Protein AF-A0A0C7QIZ5-F1 (afdb_monomer)

Structure (mmCIF, N/CA/C/O backbone):
data_AF-A0A0C7QIZ5-F1
#
_entry.id   AF-A0A0C7QIZ5-F1
#
loop_
_atom_site.group_PDB
_atom_site.id
_atom_site.type_symbol
_atom_site.label_atom_id
_atom_site.label_alt_id
_atom_site.label_comp_id
_atom_site.label_asym_id
_atom_site.label_entity_id
_atom_site.label_seq_id
_atom_site.pdbx_PDB_ins_code
_atom_site.Cartn_x
_atom_site.Cartn_y
_atom_site.Cartn_z
_atom_site.occupancy
_atom_site.B_iso_or_equiv
_atom_site.auth_seq_id
_atom_site.auth_comp_id
_atom_site.auth_asym_id
_atom_site.auth_atom_id
_atom_site.pdbx_PDB_model_num
ATOM 1 N N . MET A 1 1 ? -23.983 -13.128 32.663 1.00 41.22 1 MET A N 1
ATOM 2 C CA . MET A 1 1 ? -23.184 -13.384 31.444 1.00 41.22 1 MET A CA 1
ATOM 3 C C . MET A 1 1 ? -23.809 -12.560 30.325 1.00 41.22 1 MET A C 1
ATOM 5 O O . MET A 1 1 ? -24.912 -12.891 29.914 1.00 41.22 1 MET A O 1
ATOM 9 N N . ASN A 1 2 ? -23.196 -11.447 29.909 1.00 50.41 2 ASN A N 1
ATOM 10 C CA . ASN A 1 2 ? -23.706 -10.692 28.758 1.00 50.41 2 ASN A CA 1
ATOM 11 C C . ASN A 1 2 ? -23.473 -11.535 27.500 1.00 50.41 2 ASN A C 1
ATOM 13 O O . ASN A 1 2 ? -22.336 -11.884 27.188 1.00 50.41 2 ASN A O 1
ATOM 17 N N . LEU A 1 3 ? -24.555 -11.915 26.820 1.00 55.56 3 LEU A N 1
ATOM 18 C CA . LEU A 1 3 ? -24.490 -12.582 25.523 1.00 55.56 3 LEU A CA 1
ATOM 19 C C . LEU A 1 3 ? -23.795 -11.636 24.541 1.00 55.56 3 LEU A C 1
ATOM 21 O O . LEU A 1 3 ? -24.300 -10.545 24.282 1.00 55.56 3 LEU A O 1
ATOM 25 N N . LYS A 1 4 ? -22.642 -12.055 24.009 1.00 60.94 4 LYS A N 1
ATOM 26 C CA . LYS A 1 4 ? -21.966 -11.344 22.918 1.00 60.94 4 LYS A CA 1
ATOM 27 C C . LYS A 1 4 ? -22.933 -11.269 21.738 1.00 60.94 4 LYS A C 1
ATOM 29 O O . LYS A 1 4 ? -23.273 -12.296 21.154 1.00 60.94 4 LYS A O 1
ATOM 34 N N . LYS A 1 5 ? -23.394 -10.062 21.414 1.00 68.69 5 LYS A N 1
ATOM 35 C CA . LYS A 1 5 ? -24.280 -9.787 20.275 1.00 68.69 5 LYS A CA 1
ATOM 36 C C . LYS A 1 5 ? -23.506 -9.853 18.959 1.00 68.69 5 LYS A C 1
ATOM 38 O O . LYS A 1 5 ? -24.106 -10.064 17.905 1.00 68.69 5 LYS A O 1
ATOM 43 N N . CYS A 1 6 ? -22.182 -9.699 19.015 1.00 76.88 6 CYS A N 1
ATOM 44 C CA . CYS A 1 6 ? -21.320 -9.643 17.846 1.00 76.88 6 CYS A CA 1
ATOM 45 C C . CYS A 1 6 ? -20.155 -10.633 17.876 1.00 76.88 6 CYS A C 1
ATOM 47 O O . CYS A 1 6 ? -19.454 -10.777 18.875 1.00 76.88 6 CYS A O 1
ATOM 49 N N . SER A 1 7 ? -19.883 -11.267 16.732 1.00 83.81 7 SER A N 1
ATOM 50 C CA . SER A 1 7 ? -18.643 -12.021 16.538 1.00 83.81 7 SER A CA 1
ATOM 51 C C . SER A 1 7 ? -17.476 -11.077 16.229 1.00 83.81 7 SER A C 1
ATOM 53 O O . SER A 1 7 ? -17.656 -10.017 15.629 1.00 83.81 7 SER A O 1
ATOM 55 N N . LYS A 1 8 ? -16.246 -11.489 16.563 1.00 80.12 8 LYS A N 1
ATOM 56 C CA . LYS A 1 8 ? -15.021 -10.699 16.327 1.00 80.12 8 LYS A CA 1
ATOM 57 C C . LYS A 1 8 ? -14.860 -10.228 14.876 1.00 80.12 8 LYS A C 1
ATOM 59 O O . LYS A 1 8 ? -14.462 -9.093 14.638 1.00 80.12 8 LYS A O 1
ATOM 64 N N . ARG A 1 9 ? -15.209 -11.078 13.900 1.00 82.12 9 ARG A N 1
ATOM 65 C CA . ARG A 1 9 ? -15.169 -10.727 12.467 1.00 82.12 9 ARG A CA 1
ATOM 66 C C . ARG A 1 9 ? -16.182 -9.638 12.115 1.00 82.12 9 ARG A C 1
ATOM 68 O O . ARG A 1 9 ? -15.848 -8.714 11.382 1.00 82.12 9 ARG A O 1
ATOM 75 N N . LYS A 1 10 ? -17.403 -9.739 12.647 1.00 82.81 10 LYS A N 1
ATOM 76 C CA . LYS A 1 10 ? -18.466 -8.764 12.393 1.00 82.81 10 LYS A CA 1
ATOM 77 C C . LYS A 1 10 ? -18.143 -7.412 13.034 1.00 82.81 10 LYS A C 1
ATOM 79 O O . LYS A 1 10 ? -18.276 -6.395 12.365 1.00 82.81 10 LYS A O 1
ATOM 84 N N . ALA A 1 11 ? -17.601 -7.415 14.252 1.00 80.50 11 ALA A N 1
ATOM 85 C CA . ALA A 1 11 ? -17.137 -6.204 14.928 1.00 80.50 11 ALA A CA 1
ATOM 86 C C . ALA A 1 11 ? -16.022 -5.483 14.142 1.00 80.50 11 ALA A C 1
ATOM 88 O O . ALA A 1 11 ? -16.068 -4.266 13.985 1.00 80.50 11 ALA A O 1
ATOM 89 N N . LEU A 1 12 ? -15.055 -6.228 13.586 1.00 81.38 12 LEU A N 1
ATOM 90 C CA . LEU A 1 12 ? -14.016 -5.661 12.716 1.00 81.38 12 LEU A CA 1
ATOM 91 C C . LEU A 1 12 ? -14.619 -5.039 11.444 1.00 81.38 12 LEU A C 1
ATOM 93 O O . LEU A 1 12 ? -14.258 -3.929 11.063 1.00 81.38 12 LEU A O 1
ATOM 97 N N . HIS A 1 13 ? -15.540 -5.751 10.790 1.00 82.88 13 HIS A N 1
ATOM 98 C CA . HIS A 1 13 ? -16.172 -5.288 9.556 1.00 82.88 13 HIS A CA 1
ATOM 99 C C . HIS A 1 13 ? -17.007 -4.019 9.775 1.00 82.88 13 HIS A C 1
ATOM 101 O O . HIS A 1 13 ? -16.917 -3.070 8.998 1.00 82.88 13 HIS A O 1
ATOM 107 N N . GLU A 1 14 ? -17.789 -3.967 10.853 1.00 82.50 14 GLU A N 1
ATOM 108 C CA . GLU A 1 14 ? -18.562 -2.776 11.212 1.00 82.50 14 GLU A CA 1
ATOM 109 C C . GLU A 1 14 ? -17.653 -1.595 11.556 1.00 82.50 14 GLU A C 1
ATOM 111 O O . GLU A 1 14 ? -17.885 -0.485 11.075 1.00 82.50 14 GLU A O 1
ATOM 116 N N . LYS A 1 15 ? -16.557 -1.831 12.288 1.00 80.38 15 LYS A N 1
ATOM 117 C CA . LYS A 1 15 ? -15.561 -0.793 12.561 1.00 80.38 15 LYS A CA 1
ATOM 118 C C . LYS A 1 15 ? -14.915 -0.259 11.280 1.00 80.38 15 LYS A C 1
ATOM 120 O O . LYS A 1 15 ? -14.785 0.954 11.123 1.00 80.38 15 LYS A O 1
ATOM 125 N N . PHE A 1 16 ? -14.570 -1.136 10.340 1.00 83.25 16 PHE A N 1
ATOM 126 C CA . PHE A 1 16 ? -14.039 -0.735 9.039 1.00 83.25 16 PHE A CA 1
ATOM 127 C C . PHE A 1 16 ? -15.028 0.140 8.258 1.00 83.25 16 PHE A C 1
ATOM 129 O O . PHE A 1 16 ? -14.657 1.214 7.786 1.00 83.25 16 PHE A O 1
ATOM 136 N N . LEU A 1 17 ? -16.299 -0.267 8.164 1.00 82.88 17 LEU A N 1
ATOM 137 C CA . LEU A 1 17 ? -17.348 0.527 7.513 1.00 82.88 17 LEU A CA 1
ATOM 138 C C . LEU A 1 17 ? -17.552 1.885 8.200 1.00 82.88 17 LEU A C 1
ATOM 140 O O . LEU A 1 17 ? -17.749 2.908 7.537 1.00 82.88 17 LEU A O 1
ATOM 144 N N . GLN A 1 18 ? -17.474 1.914 9.530 1.00 81.88 18 GLN A N 1
ATOM 145 C CA . GLN A 1 18 ? -17.589 3.142 10.302 1.00 81.88 18 GLN A CA 1
ATOM 146 C C . GLN A 1 18 ? -16.416 4.092 10.022 1.00 81.88 18 GLN A C 1
ATOM 148 O O . GLN A 1 18 ? -16.631 5.282 9.796 1.00 81.88 18 GLN A O 1
ATOM 153 N N . ASP A 1 19 ? -15.183 3.591 9.988 1.00 79.12 19 ASP A N 1
ATOM 154 C CA . ASP A 1 19 ? -14.016 4.407 9.641 1.00 79.12 19 ASP A CA 1
ATOM 155 C C . ASP A 1 19 ? -14.069 4.843 8.164 1.00 79.12 19 ASP A C 1
ATOM 157 O O . ASP A 1 19 ? -13.671 5.959 7.828 1.00 79.12 19 ASP A O 1
ATOM 161 N N . TRP A 1 20 ? -14.651 4.021 7.283 1.00 81.31 20 TRP A N 1
ATOM 162 C CA . TRP A 1 20 ? -14.730 4.307 5.847 1.00 81.31 20 TRP A CA 1
ATOM 163 C C . TRP A 1 20 ? -15.761 5.384 5.550 1.00 81.31 20 TRP A C 1
ATOM 165 O O . TRP A 1 20 ? -15.531 6.284 4.741 1.00 81.31 20 TRP A O 1
ATOM 175 N N . SER A 1 21 ? -16.905 5.336 6.227 1.00 80.56 21 SER A N 1
ATOM 176 C CA . SER A 1 21 ? -17.922 6.381 6.121 1.00 80.56 21 SER A CA 1
ATOM 177 C C . SER A 1 21 ? -17.416 7.730 6.646 1.00 80.56 21 SER A C 1
ATOM 179 O O . SER A 1 21 ? -17.749 8.753 6.053 1.00 80.56 21 SER A O 1
ATOM 181 N N . LYS A 1 22 ? -16.537 7.735 7.661 1.00 80.00 22 LYS A N 1
ATOM 182 C CA . LYS A 1 22 ? -15.897 8.945 8.215 1.00 80.00 22 LYS A CA 1
ATOM 183 C C . LYS A 1 22 ? -14.830 9.575 7.315 1.00 80.00 22 LYS A C 1
ATOM 185 O O . LYS A 1 22 ? -14.486 10.736 7.523 1.00 80.00 22 LYS A O 1
ATOM 190 N N . LEU A 1 23 ? -14.283 8.845 6.342 1.00 79.62 23 LEU A N 1
ATOM 191 C CA . LEU A 1 23 ? -13.313 9.4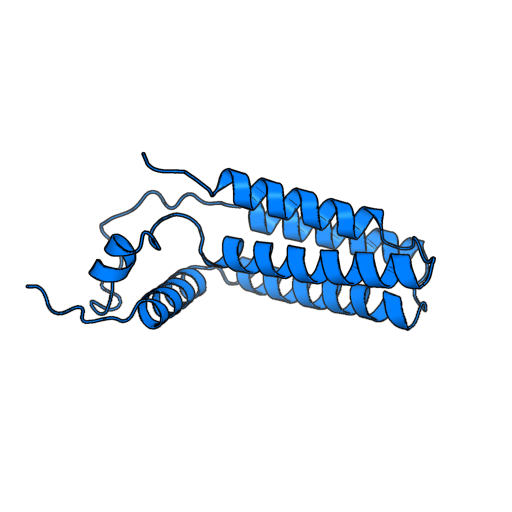10 5.402 1.00 79.62 23 LEU A CA 1
ATOM 192 C C . LEU A 1 23 ? -13.976 10.441 4.482 1.00 79.62 23 LEU A C 1
ATOM 194 O O . LEU A 1 23 ? -14.972 10.153 3.807 1.00 79.62 23 LEU A O 1
ATOM 198 N N . ASN A 1 24 ? -13.348 11.614 4.388 1.00 83.19 24 ASN A N 1
ATOM 199 C CA . ASN A 1 24 ? -13.712 12.640 3.417 1.00 83.19 24 ASN A CA 1
ATOM 200 C C . ASN A 1 24 ? -13.566 12.108 1.984 1.00 83.19 24 ASN A C 1
ATOM 202 O O . ASN A 1 24 ? -12.714 11.260 1.701 1.00 83.19 24 ASN A O 1
ATOM 206 N N . LEU A 1 25 ? -14.348 12.670 1.057 1.00 81.69 25 LEU A N 1
ATOM 207 C CA . LEU A 1 25 ? -14.302 12.305 -0.362 1.00 81.69 25 LEU A CA 1
ATOM 208 C C . LEU A 1 25 ? -12.885 12.429 -0.947 1.00 81.69 25 LEU A C 1
ATOM 210 O O . LEU A 1 25 ? -12.447 11.544 -1.676 1.00 81.69 25 LEU A O 1
ATOM 214 N N . HIS A 1 26 ? -12.138 13.469 -0.562 1.00 85.00 26 HIS A N 1
ATOM 215 C CA . HIS A 1 26 ? -10.743 13.654 -0.976 1.00 85.00 26 HIS A CA 1
ATOM 216 C C . HIS A 1 26 ? -9.840 12.497 -0.537 1.00 85.00 26 HIS A C 1
ATOM 218 O O . HIS A 1 26 ? -9.071 11.990 -1.344 1.00 85.00 26 HIS A O 1
ATOM 224 N N . SER A 1 27 ? -9.957 12.037 0.712 1.00 83.19 27 SER A N 1
ATOM 225 C CA . SER A 1 27 ? -9.165 10.910 1.219 1.00 83.19 27 SER A CA 1
ATOM 226 C C . SER A 1 27 ? -9.528 9.603 0.515 1.00 83.19 27 SER A C 1
ATOM 228 O O . SER A 1 27 ? -8.639 8.826 0.187 1.00 83.19 27 SER A O 1
ATOM 230 N N . LYS A 1 28 ? -10.818 9.379 0.225 1.00 86.38 28 LYS A N 1
ATOM 231 C CA . LYS A 1 28 ? -11.268 8.224 -0.570 1.00 86.38 28 LYS A CA 1
ATOM 232 C C . LYS A 1 28 ? -10.678 8.262 -1.978 1.00 86.38 28 LYS A C 1
ATOM 234 O O . LYS A 1 28 ? -10.085 7.281 -2.411 1.00 86.38 28 LYS A O 1
ATOM 239 N N . SER A 1 29 ? -10.791 9.405 -2.657 1.00 87.25 29 SER A N 1
ATOM 240 C CA . SER A 1 29 ? -10.210 9.623 -3.987 1.00 87.25 29 SER A CA 1
ATOM 241 C C . SER A 1 29 ? -8.700 9.379 -3.984 1.00 87.25 29 SER A C 1
ATOM 243 O O . SER A 1 29 ? -8.187 8.668 -4.842 1.00 87.25 29 SER A O 1
ATOM 245 N N . LEU A 1 30 ? -7.999 9.867 -2.958 1.00 88.81 30 LEU A N 1
ATOM 246 C CA . LEU A 1 30 ? -6.562 9.667 -2.813 1.00 88.81 30 LEU A CA 1
ATOM 247 C C . LEU A 1 30 ? -6.192 8.182 -2.687 1.00 88.81 30 LEU A C 1
ATOM 249 O O . LEU A 1 30 ? -5.263 7.742 -3.358 1.00 88.81 30 LEU A O 1
ATOM 253 N N . ILE A 1 31 ? -6.930 7.396 -1.892 1.00 88.88 31 ILE A N 1
ATOM 254 C CA . ILE A 1 31 ? -6.728 5.937 -1.787 1.00 88.88 31 ILE A CA 1
ATOM 255 C C . ILE A 1 31 ? -6.926 5.267 -3.153 1.00 88.88 31 ILE A C 1
ATOM 257 O O . ILE A 1 31 ? -6.106 4.441 -3.553 1.00 88.88 31 ILE A O 1
ATOM 261 N N . PHE A 1 32 ? -7.974 5.639 -3.896 1.00 91.50 32 PHE A N 1
ATOM 262 C CA . PHE A 1 32 ? -8.229 5.085 -5.228 1.00 91.50 32 PHE A CA 1
ATOM 263 C C . PHE A 1 32 ? -7.124 5.432 -6.230 1.00 91.50 32 PHE A C 1
ATOM 265 O O . PHE A 1 32 ? -6.624 4.535 -6.906 1.00 91.50 32 PHE A O 1
ATOM 272 N N . ILE A 1 33 ? -6.702 6.697 -6.294 1.00 92.56 33 ILE A N 1
ATOM 273 C CA . ILE A 1 33 ? -5.628 7.144 -7.192 1.00 92.56 33 ILE A CA 1
ATOM 274 C C . ILE A 1 33 ? -4.309 6.457 -6.827 1.00 92.56 33 ILE A C 1
ATOM 276 O O . ILE A 1 33 ? -3.623 5.949 -7.709 1.00 92.56 33 ILE A O 1
ATOM 280 N N . THR A 1 34 ? -3.981 6.372 -5.535 1.00 92.06 34 THR A N 1
ATOM 281 C CA . THR A 1 34 ? -2.763 5.695 -5.062 1.00 92.06 34 THR A CA 1
ATOM 282 C C . THR A 1 34 ? -2.754 4.228 -5.486 1.00 92.06 34 THR A C 1
ATOM 284 O O . THR A 1 34 ? -1.762 3.756 -6.035 1.00 92.06 34 THR A O 1
ATOM 287 N N . ASN A 1 35 ? -3.869 3.515 -5.296 1.00 90.94 35 ASN A N 1
ATOM 288 C CA . ASN A 1 35 ? -3.995 2.114 -5.703 1.00 90.94 35 ASN A CA 1
ATOM 289 C C . ASN A 1 35 ? -3.912 1.930 -7.221 1.00 90.94 35 ASN A C 1
ATOM 291 O O . ASN A 1 35 ? -3.276 0.986 -7.689 1.00 90.94 35 ASN A O 1
ATOM 295 N N . PHE A 1 36 ? -4.526 2.826 -7.995 1.00 93.19 36 PHE A N 1
ATOM 296 C CA . PHE A 1 36 ? -4.444 2.795 -9.452 1.00 93.19 36 PHE A CA 1
ATOM 297 C C . PHE A 1 36 ? -2.997 2.968 -9.929 1.00 93.19 36 PHE A C 1
ATOM 299 O O . PHE A 1 36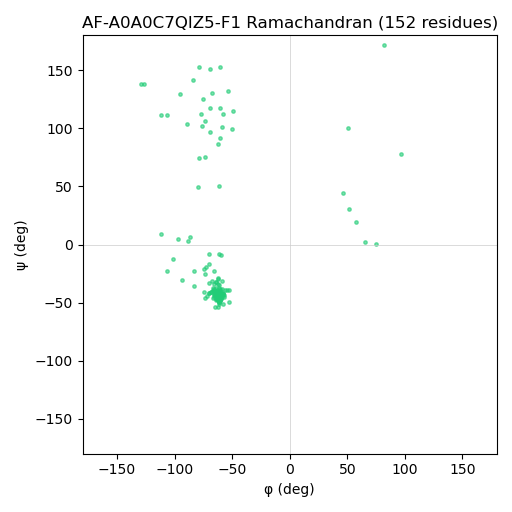 ? -2.491 2.131 -10.676 1.00 93.19 36 PHE A O 1
ATOM 306 N N . LEU A 1 37 ? -2.305 4.001 -9.439 1.00 92.00 37 LEU A N 1
ATOM 307 C CA . LEU A 1 37 ? -0.907 4.260 -9.785 1.00 92.00 37 LEU A CA 1
ATOM 308 C C . LEU A 1 37 ? 0.010 3.111 -9.353 1.00 92.00 37 LEU A C 1
ATOM 310 O O . LEU A 1 37 ? 0.880 2.703 -10.119 1.00 92.00 37 LEU A O 1
ATOM 314 N N . LEU A 1 38 ? -0.212 2.546 -8.162 1.00 92.31 38 LEU A N 1
ATOM 315 C CA . LEU A 1 38 ? 0.541 1.389 -7.681 1.00 92.31 38 LEU A CA 1
ATOM 316 C C . LEU A 1 38 ? 0.334 0.169 -8.581 1.00 92.31 38 LEU A C 1
ATOM 318 O O . LEU A 1 38 ? 1.296 -0.525 -8.892 1.00 92.31 38 LEU A O 1
ATOM 322 N N . THR A 1 39 ? -0.894 -0.066 -9.044 1.00 91.50 39 THR A N 1
ATOM 323 C CA . THR A 1 39 ? -1.203 -1.166 -9.968 1.00 91.50 39 THR A CA 1
ATOM 324 C C . THR A 1 39 ? -0.463 -0.993 -11.292 1.00 91.50 39 THR A C 1
ATOM 326 O O . THR A 1 39 ? 0.150 -1.941 -11.775 1.00 91.50 39 THR A O 1
ATOM 329 N N . VAL A 1 40 ? -0.451 0.220 -11.856 1.00 89.62 40 VAL A N 1
ATOM 330 C CA . VAL A 1 40 ? 0.326 0.530 -13.070 1.00 89.62 40 VAL A CA 1
ATOM 331 C C . VAL A 1 40 ? 1.817 0.261 -12.848 1.00 89.62 40 VAL A C 1
ATOM 333 O O . VAL A 1 40 ? 2.469 -0.332 -13.706 1.00 89.62 40 VAL A O 1
ATOM 336 N N . LEU A 1 41 ? 2.360 0.643 -11.691 1.00 89.44 41 LEU A N 1
ATOM 337 C CA . LEU A 1 41 ? 3.762 0.406 -11.338 1.00 89.44 41 LEU A CA 1
ATOM 338 C C . LEU A 1 41 ? 4.092 -1.086 -11.204 1.00 89.44 41 LEU A C 1
ATOM 340 O O . LEU A 1 41 ? 5.095 -1.541 -11.746 1.00 89.44 41 LEU A O 1
ATOM 344 N N . VAL A 1 42 ? 3.223 -1.859 -10.550 1.00 89.12 42 VAL A N 1
ATOM 345 C CA . VAL A 1 42 ? 3.384 -3.312 -10.406 1.00 89.12 42 VAL A CA 1
ATOM 346 C C . VAL A 1 42 ? 3.289 -4.017 -11.758 1.00 89.12 42 VAL A C 1
ATOM 348 O O . VAL A 1 42 ? 4.097 -4.894 -12.033 1.00 89.12 42 VAL A O 1
ATOM 351 N N . LEU A 1 43 ? 2.369 -3.623 -12.642 1.00 88.69 43 LEU A N 1
ATOM 352 C CA . LEU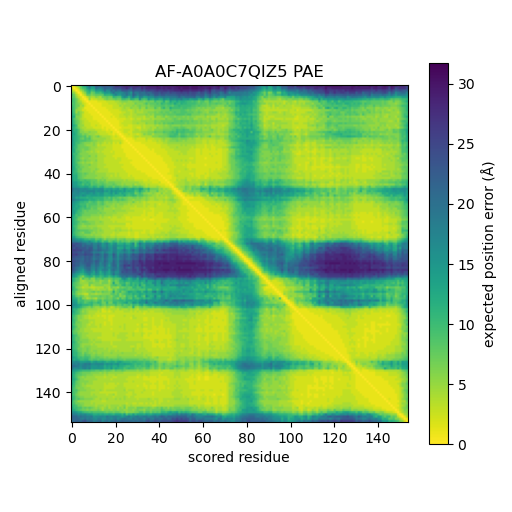 A 1 43 ? 2.283 -4.199 -13.990 1.00 88.69 43 LEU A CA 1
ATOM 353 C C . LEU A 1 43 ? 3.550 -3.940 -14.816 1.00 88.69 43 LEU A C 1
ATOM 355 O O . LEU A 1 43 ? 3.966 -4.800 -15.593 1.00 88.69 43 LEU A O 1
ATOM 359 N N . ASN A 1 44 ? 4.196 -2.788 -14.620 1.00 84.81 44 ASN A N 1
ATOM 360 C CA . ASN A 1 44 ? 5.459 -2.489 -15.288 1.00 84.81 44 ASN A CA 1
ATOM 361 C C . ASN A 1 44 ? 6.607 -3.408 -14.857 1.00 84.81 44 ASN A C 1
ATOM 363 O O . ASN A 1 44 ? 7.505 -3.610 -15.663 1.00 84.81 44 ASN A O 1
ATOM 367 N N . LEU A 1 45 ? 6.552 -4.045 -13.680 1.00 83.31 45 LEU A N 1
ATOM 368 C CA . LEU A 1 45 ? 7.534 -5.073 -13.305 1.00 83.31 45 LEU A CA 1
ATOM 369 C C . LEU A 1 45 ? 7.516 -6.288 -14.242 1.00 83.31 45 LEU A C 1
ATOM 371 O O . LEU A 1 45 ? 8.534 -6.953 -14.392 1.00 83.31 45 LEU A O 1
ATOM 375 N N . PHE A 1 46 ? 6.368 -6.592 -14.852 1.00 83.88 46 PHE A N 1
ATOM 376 C CA . PHE A 1 46 ? 6.208 -7.758 -15.726 1.00 83.88 46 PHE A CA 1
ATOM 377 C C . PHE A 1 46 ? 6.436 -7.434 -17.201 1.00 83.88 46 PHE A C 1
ATOM 379 O O . PHE A 1 46 ? 6.821 -8.306 -17.972 1.00 83.88 46 PHE A O 1
ATOM 386 N N . VAL A 1 47 ? 6.132 -6.199 -17.606 1.00 83.81 47 VAL A N 1
ATOM 387 C CA . VAL A 1 47 ? 6.100 -5.798 -19.020 1.00 83.81 47 VAL A CA 1
ATOM 388 C C . VAL A 1 47 ? 7.301 -4.925 -19.406 1.00 83.81 47 VAL A C 1
ATOM 390 O O . VAL A 1 47 ? 7.626 -4.861 -20.587 1.00 83.81 47 VAL A O 1
ATOM 393 N N . ASP A 1 48 ? 7.937 -4.263 -18.432 1.00 76.75 48 ASP A N 1
ATOM 394 C CA . ASP A 1 48 ? 9.142 -3.424 -18.558 1.00 76.75 48 ASP A CA 1
ATOM 395 C C . ASP A 1 48 ? 9.107 -2.424 -19.733 1.00 76.75 48 ASP A C 1
ATOM 397 O O . ASP A 1 48 ? 10.046 -2.283 -20.511 1.00 76.75 48 ASP A O 1
ATOM 401 N N . LYS A 1 49 ? 7.963 -1.745 -19.909 1.00 78.19 49 LYS A N 1
ATOM 402 C CA . LYS A 1 49 ? 7.727 -0.807 -21.027 1.00 78.19 49 LYS A CA 1
ATOM 403 C C . LYS A 1 49 ? 7.863 0.670 -20.662 1.00 78.19 49 LYS A C 1
ATOM 405 O O . LYS A 1 49 ? 7.852 1.511 -21.559 1.00 78.19 49 LYS A O 1
ATOM 410 N N . LEU A 1 50 ? 7.931 1.012 -19.377 1.00 79.75 50 LEU A N 1
ATOM 411 C CA . LEU A 1 50 ? 8.021 2.405 -18.935 1.00 79.75 50 LEU A CA 1
ATOM 412 C C . LEU A 1 50 ? 9.464 2.909 -18.957 1.00 79.75 50 LEU A C 1
ATOM 414 O O . LEU A 1 50 ? 10.377 2.207 -18.536 1.00 79.75 50 LEU A O 1
ATOM 418 N N . SER A 1 51 ? 9.661 4.166 -19.360 1.00 83.19 51 SER A N 1
ATOM 419 C CA . SER A 1 51 ? 10.968 4.815 -19.233 1.00 83.19 51 SER A CA 1
ATOM 420 C C . SER A 1 51 ? 11.330 5.082 -17.767 1.00 83.19 51 SER A C 1
ATOM 422 O O . SER A 1 51 ? 10.450 5.324 -16.934 1.00 83.19 51 SER A O 1
ATOM 424 N N . HIS A 1 52 ? 12.632 5.100 -17.457 1.00 82.19 52 HIS A N 1
ATOM 425 C CA . HIS A 1 52 ? 13.143 5.362 -16.105 1.00 82.19 52 HIS A CA 1
ATOM 426 C C . HIS A 1 52 ? 12.656 6.697 -15.514 1.00 82.19 52 HIS A C 1
ATOM 428 O O . HIS A 1 52 ? 12.293 6.743 -14.339 1.00 82.19 52 HIS A O 1
ATOM 434 N N . ASP A 1 53 ? 12.576 7.763 -16.315 1.00 83.12 53 ASP A N 1
ATOM 435 C CA . ASP A 1 53 ? 12.096 9.073 -15.848 1.00 83.12 53 ASP A CA 1
ATOM 436 C C . ASP A 1 53 ? 10.617 9.031 -15.445 1.00 83.12 53 ASP A C 1
ATOM 438 O O . ASP A 1 53 ? 10.223 9.524 -14.385 1.00 83.12 53 ASP A O 1
ATOM 442 N N . THR A 1 54 ? 9.794 8.369 -16.262 1.00 84.56 54 THR A N 1
ATOM 443 C CA . THR A 1 54 ? 8.363 8.186 -15.992 1.00 84.56 54 THR A CA 1
ATOM 444 C C . THR A 1 54 ? 8.157 7.361 -14.724 1.00 84.56 54 THR A C 1
ATOM 446 O O . THR A 1 54 ? 7.311 7.674 -13.885 1.00 84.56 54 THR A O 1
ATOM 449 N N . LEU A 1 55 ? 8.977 6.326 -14.556 1.00 85.75 55 LEU A N 1
ATOM 450 C CA . LEU A 1 55 ? 8.988 5.473 -13.380 1.00 85.75 55 LEU A CA 1
ATOM 451 C C . LEU A 1 55 ? 9.316 6.271 -12.109 1.00 85.75 55 LEU A C 1
ATOM 453 O O . LEU A 1 55 ? 8.592 6.193 -11.117 1.00 85.75 55 LEU A O 1
ATOM 457 N N . SER A 1 56 ? 10.362 7.097 -12.161 1.00 86.06 56 SER A N 1
ATOM 458 C CA . SER A 1 56 ? 10.783 7.963 -11.055 1.00 86.06 56 SER A CA 1
ATOM 459 C C . SER A 1 56 ? 9.676 8.938 -10.625 1.00 86.06 56 SER A C 1
ATOM 461 O O . SER A 1 56 ? 9.385 9.073 -9.431 1.00 86.06 56 SER A O 1
ATOM 463 N N . LEU A 1 57 ? 8.965 9.539 -11.584 1.00 89.00 57 LEU A N 1
ATOM 464 C CA . LEU A 1 57 ? 7.813 10.400 -11.300 1.00 89.00 57 LEU A CA 1
ATOM 465 C C . LEU A 1 57 ? 6.693 9.643 -10.577 1.00 89.00 57 LEU A C 1
ATOM 467 O O . LEU A 1 57 ? 6.224 10.095 -9.529 1.00 89.00 57 LEU A O 1
ATOM 471 N N . PHE A 1 58 ? 6.294 8.471 -11.081 1.00 89.19 58 PHE A N 1
ATOM 472 C CA . PHE A 1 58 ? 5.250 7.670 -10.438 1.00 89.19 58 PHE A CA 1
ATOM 473 C C . PHE A 1 58 ? 5.639 7.236 -9.024 1.00 89.19 58 PHE A C 1
ATOM 475 O O . PHE A 1 58 ? 4.824 7.346 -8.107 1.00 89.19 58 PHE A O 1
ATOM 482 N N . THR A 1 59 ? 6.885 6.799 -8.822 1.00 90.94 59 THR A N 1
ATOM 483 C CA . THR A 1 59 ? 7.362 6.392 -7.492 1.00 90.94 59 THR A CA 1
ATOM 484 C C . THR A 1 59 ? 7.300 7.540 -6.486 1.00 90.94 59 THR A C 1
ATOM 486 O O . THR A 1 59 ? 6.785 7.357 -5.382 1.00 90.94 59 THR A O 1
ATOM 489 N N . SER A 1 60 ? 7.731 8.739 -6.883 1.00 91.81 60 SER A N 1
ATOM 490 C CA . SER A 1 60 ? 7.712 9.932 -6.031 1.00 91.81 60 SER A CA 1
ATOM 491 C C . SER A 1 60 ? 6.287 10.352 -5.657 1.00 91.81 60 SER A C 1
ATOM 493 O O . SER A 1 60 ? 6.006 10.643 -4.491 1.00 91.81 60 SER A O 1
ATOM 495 N N . ILE A 1 61 ? 5.365 10.326 -6.626 1.00 93.19 61 ILE A N 1
ATOM 496 C CA . ILE A 1 61 ? 3.950 10.650 -6.404 1.00 93.19 61 ILE A CA 1
ATOM 497 C C . ILE A 1 61 ? 3.324 9.656 -5.423 1.00 93.19 61 ILE A C 1
ATOM 499 O O . ILE A 1 61 ? 2.694 10.073 -4.451 1.00 93.19 61 ILE A O 1
ATOM 503 N N . ILE A 1 62 ? 3.529 8.351 -5.625 1.00 93.88 62 ILE A N 1
ATOM 504 C CA . ILE A 1 62 ? 2.961 7.330 -4.737 1.00 93.88 62 ILE A CA 1
ATOM 505 C C . ILE A 1 62 ? 3.533 7.450 -3.327 1.00 93.88 62 ILE A C 1
ATOM 507 O O . ILE A 1 62 ? 2.757 7.419 -2.375 1.00 93.88 62 ILE A O 1
ATOM 511 N N . LEU A 1 63 ? 4.850 7.632 -3.165 1.00 93.81 63 LEU A N 1
ATOM 512 C CA . LEU A 1 63 ? 5.445 7.814 -1.835 1.00 93.81 63 LEU A CA 1
ATOM 513 C C . LEU A 1 63 ? 4.834 9.011 -1.106 1.00 93.81 63 LEU A C 1
ATOM 515 O O . LEU A 1 63 ? 4.525 8.906 0.079 1.00 93.81 63 LEU A O 1
ATOM 519 N N . SER A 1 64 ? 4.623 10.127 -1.807 1.00 92.44 64 SER A N 1
ATOM 520 C CA . SER A 1 64 ? 3.980 11.312 -1.236 1.00 92.44 64 SER A CA 1
ATOM 521 C C . SER A 1 64 ? 2.534 11.029 -0.817 1.00 92.44 64 SER A C 1
ATOM 523 O O . SER A 1 64 ? 2.144 11.349 0.307 1.00 92.44 64 SER A O 1
ATOM 525 N N . MET A 1 65 ? 1.748 10.368 -1.674 1.00 92.81 65 MET A N 1
ATOM 526 C CA . MET A 1 65 ? 0.355 10.026 -1.373 1.00 92.81 65 MET A CA 1
ATOM 527 C C . MET A 1 65 ? 0.241 9.041 -0.206 1.00 92.81 65 MET A C 1
ATOM 529 O O . MET A 1 65 ? -0.576 9.252 0.688 1.00 92.81 65 MET A O 1
ATOM 533 N N . VAL A 1 66 ? 1.081 8.003 -0.170 1.00 91.25 66 VAL A N 1
ATOM 534 C CA . VAL A 1 66 ? 1.141 7.034 0.935 1.00 91.25 66 VAL A CA 1
ATOM 535 C C . VAL A 1 66 ? 1.584 7.723 2.223 1.00 91.25 66 VAL A C 1
ATOM 537 O O . VAL A 1 66 ? 0.926 7.577 3.252 1.00 91.25 66 VAL A O 1
ATOM 540 N N . GLY A 1 67 ? 2.646 8.530 2.169 1.00 88.75 67 GLY A N 1
ATOM 541 C CA . GLY A 1 67 ? 3.127 9.304 3.311 1.00 88.75 67 GLY A CA 1
ATOM 542 C C . GLY A 1 67 ? 2.055 10.240 3.867 1.00 88.75 67 GLY A C 1
ATOM 543 O O . GLY A 1 67 ? 1.852 10.294 5.077 1.00 88.75 67 GLY A O 1
ATOM 544 N N . PHE A 1 68 ? 1.298 10.913 3.000 1.00 88.50 68 PHE A N 1
ATOM 545 C CA . PHE A 1 68 ? 0.164 11.736 3.413 1.00 88.50 68 PHE A CA 1
ATOM 546 C C . PHE A 1 68 ? -0.973 10.898 4.009 1.00 88.50 68 PHE A C 1
ATOM 548 O O . PHE A 1 68 ? -1.508 11.256 5.057 1.00 88.50 68 PHE A O 1
ATOM 555 N N . LEU A 1 69 ? -1.348 9.782 3.375 1.00 87.12 69 LEU A N 1
ATOM 556 C CA . LEU A 1 69 ? -2.424 8.909 3.849 1.00 87.12 69 LEU A CA 1
ATOM 557 C C . LEU A 1 69 ? -2.141 8.364 5.246 1.00 87.12 69 LEU A C 1
ATOM 559 O O . LEU A 1 69 ? -3.060 8.327 6.058 1.00 87.12 69 LEU A O 1
ATOM 563 N N . LEU A 1 70 ? -0.899 7.975 5.528 1.00 85.25 70 LEU A N 1
ATOM 564 C CA . LEU A 1 70 ? -0.486 7.436 6.826 1.00 85.25 70 LEU A CA 1
ATOM 565 C C . LEU A 1 70 ? -0.181 8.540 7.847 1.00 85.25 70 LEU A C 1
ATOM 567 O O . LEU A 1 70 ? -0.509 8.410 9.024 1.00 85.25 70 LEU A O 1
ATOM 571 N N . GLY A 1 71 ? 0.390 9.659 7.399 1.00 80.38 71 GLY A N 1
ATOM 572 C CA . GLY A 1 71 ? 0.719 10.806 8.243 1.00 80.38 71 GLY A CA 1
ATOM 573 C C . GLY A 1 71 ? -0.495 11.627 8.678 1.00 80.38 71 GLY A C 1
ATOM 574 O O . GLY A 1 71 ? -0.468 12.248 9.740 1.00 80.38 71 GLY A O 1
ATOM 575 N N . ASN A 1 72 ? -1.596 11.605 7.916 1.00 72.38 72 ASN A N 1
ATOM 576 C CA . ASN A 1 72 ? -2.834 12.321 8.242 1.00 72.38 72 ASN A CA 1
ATOM 577 C C . ASN A 1 72 ? -3.677 11.561 9.277 1.00 72.38 72 ASN A C 1
ATOM 579 O O . ASN A 1 72 ? -4.878 11.319 9.130 1.00 72.38 72 ASN A O 1
ATOM 583 N N . ASN 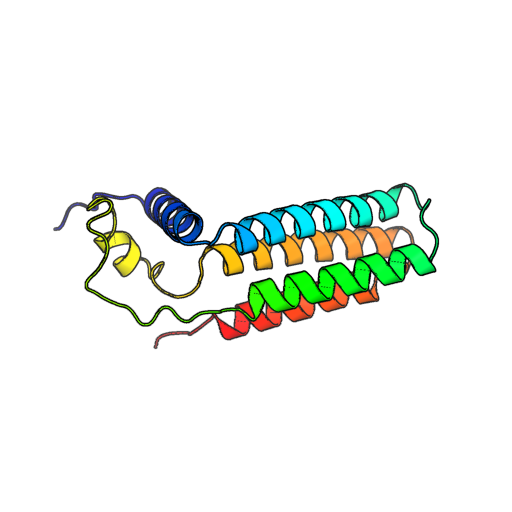A 1 73 ? -3.008 11.155 10.345 1.00 61.59 73 ASN A N 1
ATOM 584 C CA . ASN A 1 73 ? -3.582 10.500 11.490 1.00 61.59 73 ASN A CA 1
ATOM 585 C C . ASN A 1 73 ? -4.230 11.585 12.356 1.00 61.59 73 ASN A C 1
ATOM 587 O O . ASN A 1 73 ? -3.691 12.015 13.380 1.00 61.59 73 ASN A O 1
ATOM 591 N N . LYS A 1 74 ? -5.386 12.101 11.911 1.00 55.06 74 LYS A N 1
ATOM 592 C CA . LYS A 1 74 ? -6.272 12.845 12.806 1.00 55.06 74 LYS A CA 1
ATOM 593 C C . LYS A 1 74 ? -6.654 11.864 13.904 1.00 55.06 74 LYS A C 1
ATOM 595 O O . LYS A 1 74 ? -7.623 11.125 13.756 1.00 55.06 74 LYS A O 1
ATOM 600 N N . LYS A 1 75 ? -5.874 11.851 14.993 1.00 49.53 75 LYS A N 1
ATOM 601 C CA . LYS A 1 75 ? -6.260 11.261 16.271 1.00 49.53 75 LYS A CA 1
ATOM 602 C C . LYS A 1 75 ? -7.618 11.862 16.555 1.00 49.53 75 LYS A C 1
ATOM 604 O O . LYS A 1 75 ? -7.701 13.033 16.925 1.00 49.53 75 LYS A O 1
ATOM 609 N N . ASN A 1 76 ? -8.673 11.108 16.266 1.00 43.09 76 ASN A N 1
ATOM 610 C CA . ASN A 1 76 ? -10.017 11.516 16.595 1.00 43.09 76 ASN A CA 1
ATOM 611 C C . ASN A 1 76 ? -9.984 11.683 18.108 1.00 43.09 76 ASN A C 1
ATOM 613 O O . ASN A 1 76 ? -9.982 10.699 18.847 1.00 43.09 76 ASN A O 1
ATOM 617 N N . LYS A 1 77 ? -9.877 12.939 18.568 1.00 39.69 77 LYS A N 1
ATOM 618 C CA . LYS A 1 77 ? -10.291 13.303 19.914 1.00 39.69 77 LYS A CA 1
ATOM 619 C C . LYS A 1 77 ? -11.675 12.697 20.011 1.00 39.69 77 LYS A C 1
ATOM 621 O O . LYS A 1 77 ? -12.526 13.001 19.176 1.00 39.69 77 LYS A O 1
ATOM 626 N N . VAL A 1 78 ? -11.816 11.720 20.896 1.00 43.16 78 VAL A N 1
ATOM 627 C CA . VAL A 1 78 ? -13.044 10.960 21.077 1.00 43.16 78 VAL A CA 1
ATOM 628 C C . VAL A 1 78 ? -14.101 11.965 21.523 1.00 43.16 78 VAL A C 1
ATOM 630 O O . VAL A 1 78 ? -14.283 12.192 22.713 1.00 43.16 78 VAL A O 1
ATOM 633 N N . ASN A 1 79 ? -14.759 12.620 20.567 1.00 35.81 79 ASN A N 1
ATOM 634 C CA . ASN A 1 79 ? -16.001 13.320 20.812 1.00 35.81 79 ASN A CA 1
ATOM 635 C C . ASN 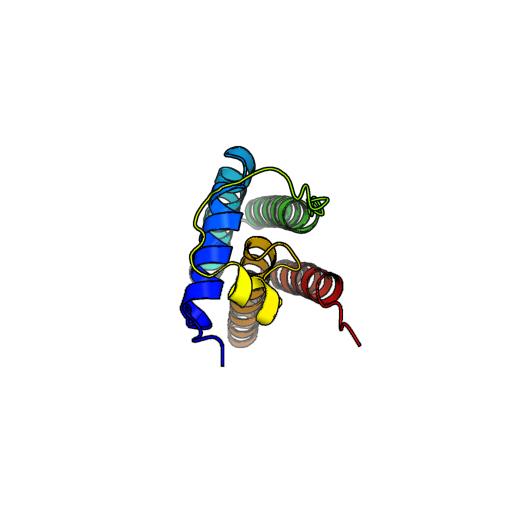A 1 79 ? -16.999 12.202 21.071 1.00 35.81 79 ASN A C 1
ATOM 637 O O . ASN A 1 79 ? -17.484 11.558 20.142 1.00 35.81 79 ASN A O 1
ATOM 641 N N . LYS A 1 80 ? -17.219 11.932 22.359 1.00 43.34 80 LYS A N 1
ATOM 642 C CA . LYS A 1 80 ? -18.184 10.954 22.866 1.00 43.34 80 LYS A CA 1
ATOM 643 C C . LYS A 1 80 ? -19.624 11.260 22.429 1.00 43.34 80 LYS A C 1
ATOM 645 O O . LYS A 1 80 ? -20.475 10.394 22.579 1.00 43.34 80 LYS A O 1
ATOM 650 N N . ASP A 1 81 ? -19.879 12.425 21.834 1.00 38.50 81 ASP A N 1
ATOM 651 C CA . ASP A 1 81 ? -21.228 12.991 21.774 1.00 38.50 81 ASP A CA 1
ATOM 652 C C . ASP A 1 81 ? -21.857 13.045 20.377 1.00 38.50 81 ASP A C 1
ATOM 654 O O . ASP A 1 81 ? -22.927 13.621 20.203 1.00 38.50 81 ASP A O 1
ATOM 658 N N . ILE A 1 82 ? -21.246 12.435 19.359 1.00 42.97 82 ILE A N 1
ATOM 659 C CA . ILE A 1 82 ? -21.842 12.385 18.018 1.00 42.97 82 ILE A CA 1
ATOM 660 C C . ILE A 1 82 ? -21.836 10.929 17.552 1.00 42.97 82 ILE A C 1
ATOM 662 O O . ILE A 1 82 ? -20.846 10.231 17.727 1.00 42.97 82 ILE A O 1
ATOM 666 N N . TYR A 1 83 ? -22.937 10.501 16.936 1.00 43.81 83 TYR A N 1
ATOM 667 C CA . TYR A 1 83 ? -23.194 9.195 16.308 1.00 43.81 83 TYR A CA 1
ATOM 668 C C . TYR A 1 83 ? -2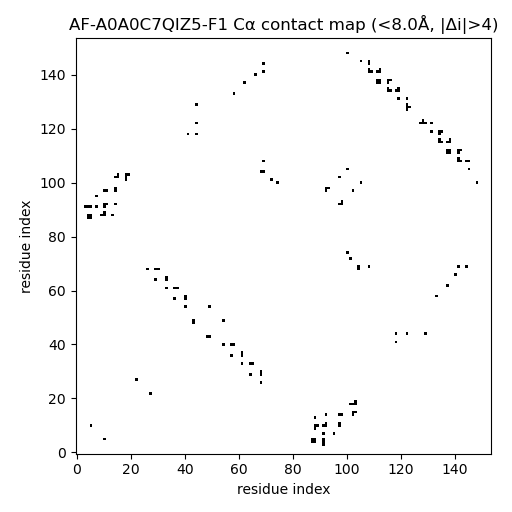3.943 8.158 17.160 1.00 43.81 83 TYR A C 1
ATOM 670 O O . TYR A 1 83 ? -23.418 7.124 17.564 1.00 43.81 83 TYR A O 1
ATOM 678 N N . ARG A 1 84 ? -25.263 8.371 17.235 1.00 42.31 84 ARG A N 1
ATOM 679 C CA . ARG A 1 84 ? -26.300 7.321 17.244 1.00 42.31 84 ARG A CA 1
ATOM 680 C C . ARG A 1 84 ? -26.285 6.466 15.951 1.00 42.31 84 ARG A C 1
ATOM 682 O O . ARG A 1 84 ? -27.318 6.314 15.307 1.00 42.31 84 ARG A O 1
ATOM 689 N N . LEU A 1 85 ? -25.137 5.940 15.516 1.00 43.91 85 LEU A N 1
ATOM 690 C CA . LEU A 1 85 ? -25.075 5.011 14.377 1.00 43.91 85 LEU A CA 1
ATOM 691 C C . LEU A 1 85 ? -24.685 3.609 14.863 1.00 43.91 85 LEU A C 1
ATOM 693 O O . LEU A 1 85 ? -23.567 3.402 15.323 1.00 43.91 85 LEU A O 1
ATOM 697 N N . SER A 1 86 ? -25.674 2.712 14.762 1.00 46.00 86 SER A N 1
ATOM 698 C CA . SER A 1 86 ? -25.726 1.282 15.107 1.00 46.00 86 SER A CA 1
ATOM 699 C C . SER A 1 86 ? -25.254 0.903 16.518 1.00 46.00 86 SER A C 1
ATOM 701 O O . SER A 1 86 ? -24.073 0.697 16.765 1.00 46.00 86 SER A O 1
ATOM 703 N N . GLU A 1 87 ? -26.207 0.696 17.433 1.00 54.28 87 GLU A N 1
ATOM 704 C CA . GLU A 1 87 ? -25.994 0.041 18.741 1.00 54.28 87 GLU A CA 1
ATOM 705 C C . GLU A 1 87 ? -25.510 -1.418 18.640 1.00 54.28 87 GLU A C 1
ATOM 707 O O . GLU A 1 87 ? -25.149 -2.028 19.645 1.00 54.28 87 GLU A O 1
ATOM 712 N N . ASN A 1 88 ? -25.482 -1.995 17.440 1.00 63.22 88 ASN A N 1
ATOM 713 C CA . ASN A 1 88 ? -24.956 -3.334 17.233 1.00 63.22 88 ASN A CA 1
ATOM 714 C C . ASN A 1 88 ? -23.419 -3.278 17.296 1.00 63.22 88 ASN A C 1
ATOM 716 O O . ASN A 1 88 ? -22.800 -2.492 16.595 1.00 63.22 88 ASN A O 1
ATOM 720 N N . CYS A 1 89 ? -22.813 -4.087 18.167 1.00 69.50 89 CYS A N 1
ATOM 721 C CA . CYS A 1 89 ? -21.370 -4.346 18.268 1.00 69.50 89 CYS A CA 1
ATOM 722 C C . CYS A 1 89 ? -20.451 -3.270 18.880 1.00 69.50 89 CYS A C 1
ATOM 724 O O . CYS A 1 89 ? -19.247 -3.509 18.977 1.00 69.50 89 CYS A O 1
ATOM 726 N N . ASN A 1 90 ? -20.953 -2.109 19.322 1.00 74.25 90 ASN A N 1
ATOM 727 C CA . ASN A 1 90 ? -20.096 -1.065 19.918 1.00 74.25 90 ASN A CA 1
ATOM 728 C C . ASN A 1 90 ? -19.371 -1.523 21.196 1.00 74.25 90 ASN A C 1
ATOM 730 O O . ASN A 1 90 ? -18.227 -1.119 21.431 1.00 74.25 90 ASN A O 1
ATOM 734 N N . ASP A 1 91 ? -20.017 -2.359 22.009 1.00 74.56 91 ASP A N 1
ATOM 735 C CA . ASP A 1 91 ? -19.416 -2.907 23.226 1.00 74.56 91 ASP A CA 1
ATOM 736 C C . ASP A 1 91 ? -18.309 -3.908 22.877 1.00 74.56 91 ASP A C 1
ATOM 738 O O . ASP A 1 91 ? -17.213 -3.827 23.425 1.00 74.56 91 ASP A O 1
ATOM 742 N N . GLU A 1 92 ? -18.529 -4.765 21.879 1.00 74.44 92 GLU A N 1
ATOM 743 C CA . GLU A 1 92 ? -17.533 -5.715 21.385 1.00 74.44 92 GLU A CA 1
ATOM 744 C C . GLU A 1 92 ? -16.372 -5.037 20.640 1.00 74.44 92 GLU A C 1
ATOM 746 O O . GLU A 1 92 ? -15.237 -5.494 20.734 1.00 74.44 92 GLU A O 1
ATOM 751 N N . ILE A 1 93 ? -16.600 -3.926 19.931 1.00 72.25 93 ILE A N 1
ATOM 752 C CA . ILE A 1 93 ? -15.530 -3.121 19.310 1.00 72.25 93 ILE A CA 1
ATOM 753 C C . ILE A 1 93 ? -14.583 -2.564 20.382 1.00 72.25 93 ILE A C 1
ATOM 755 O O . ILE A 1 93 ? -13.369 -2.513 20.165 1.00 72.25 93 ILE A O 1
ATOM 759 N N . LYS A 1 94 ? -15.122 -2.163 21.541 1.00 70.81 94 LYS A N 1
ATOM 760 C CA . LYS A 1 94 ? -14.322 -1.734 22.696 1.00 70.81 94 LYS A CA 1
ATOM 761 C C . LYS A 1 94 ? -13.660 -2.924 23.388 1.00 70.81 94 LYS A C 1
ATOM 763 O O . LYS A 1 94 ? -12.465 -2.857 23.638 1.00 70.81 94 LYS A O 1
ATOM 768 N N . GLU A 1 95 ? -14.394 -4.013 23.628 1.00 72.81 95 GLU A N 1
ATOM 769 C CA . GLU A 1 95 ? -13.872 -5.243 24.250 1.00 72.81 95 GLU A CA 1
ATOM 770 C C . GLU A 1 95 ? -12.715 -5.850 23.434 1.00 72.81 95 GLU A C 1
ATOM 772 O O . GLU A 1 95 ? -11.724 -6.307 23.995 1.00 72.81 95 GLU A O 1
ATOM 777 N N . TYR A 1 96 ? -12.800 -5.816 22.101 1.00 70.44 96 TYR A N 1
ATOM 778 C CA . TYR A 1 96 ? -11.752 -6.297 21.195 1.00 70.44 96 TYR A CA 1
ATOM 779 C C . TYR A 1 96 ? -10.676 -5.254 20.870 1.00 70.44 96 TYR A C 1
ATOM 781 O O . TYR A 1 96 ? -9.824 -5.522 20.024 1.00 70.44 96 TYR A O 1
ATOM 789 N N . ASN A 1 97 ? -10.695 -4.082 21.512 1.00 65.50 97 ASN A N 1
ATOM 790 C CA . ASN A 1 97 ? -9.747 -2.987 21.286 1.00 65.50 97 ASN A CA 1
ATOM 791 C C . ASN A 1 97 ? -9.679 -2.466 19.835 1.00 65.50 97 ASN A C 1
ATOM 793 O O . ASN A 1 97 ? -8.748 -1.748 19.480 1.00 65.50 97 ASN A O 1
ATOM 797 N N . PHE A 1 98 ? -10.695 -2.725 19.005 1.00 66.12 98 PHE A N 1
ATOM 798 C CA . PHE A 1 98 ? -10.791 -2.165 17.649 1.00 66.12 98 PHE A CA 1
ATOM 799 C C . PHE A 1 98 ? -11.079 -0.658 17.643 1.00 66.12 98 PHE A C 1
ATOM 801 O O . PHE A 1 98 ? -11.038 -0.016 16.598 1.00 66.12 98 PHE A O 1
ATOM 808 N N . SER A 1 99 ? -11.375 -0.064 18.803 1.00 61.03 99 SER A N 1
ATOM 809 C CA . SER A 1 99 ? -11.565 1.382 18.936 1.00 61.03 99 SER A CA 1
ATOM 810 C C . SER A 1 99 ? -10.272 2.196 18.772 1.00 61.03 99 SER A C 1
ATOM 812 O O . SER A 1 99 ? -10.367 3.416 18.608 1.00 61.03 99 SER A O 1
ATOM 814 N N . TYR A 1 100 ? -9.095 1.572 18.865 1.00 63.47 100 TYR A N 1
ATOM 815 C CA . TYR A 1 100 ? -7.807 2.264 18.837 1.00 63.47 100 TYR A CA 1
ATOM 816 C C . TYR A 1 100 ? -7.210 2.283 17.426 1.00 63.47 100 TYR A C 1
ATOM 818 O O . TYR A 1 100 ? -7.105 1.250 16.772 1.00 63.47 100 TYR A O 1
ATOM 826 N N . GLY A 1 101 ? -6.805 3.475 16.983 1.00 63.47 101 GLY A N 1
ATOM 827 C CA . GLY A 1 101 ? -6.193 3.699 15.672 1.00 63.47 101 GLY A CA 1
ATOM 828 C C . GLY A 1 101 ? -7.194 3.833 14.522 1.00 63.47 101 GLY A C 1
ATOM 829 O O . GLY A 1 101 ? -8.406 3.651 14.675 1.00 63.47 101 GLY A O 1
ATOM 830 N N . ASN A 1 102 ? -6.683 4.209 13.351 1.00 78.75 102 ASN A N 1
ATOM 831 C CA . ASN A 1 102 ? -7.463 4.254 12.118 1.00 78.75 102 ASN A CA 1
ATOM 832 C C . ASN A 1 102 ? -7.388 2.890 11.422 1.00 78.75 102 ASN A C 1
ATOM 834 O O . ASN A 1 102 ? -6.384 2.560 10.785 1.00 78.75 102 ASN A O 1
ATOM 838 N N . THR A 1 103 ? -8.467 2.106 11.517 1.00 82.31 103 THR A N 1
ATOM 839 C CA . THR A 1 103 ? -8.495 0.717 11.020 1.00 82.31 103 THR A CA 1
ATOM 840 C C . THR A 1 103 ? -8.187 0.647 9.523 1.00 82.31 103 THR A C 1
ATOM 842 O O . THR A 1 103 ? -7.552 -0.297 9.056 1.00 82.31 103 THR A O 1
ATOM 845 N N . ILE A 1 104 ? -8.567 1.676 8.762 1.00 84.56 104 ILE A N 1
ATOM 846 C CA . ILE A 1 104 ? -8.329 1.728 7.317 1.00 84.56 104 ILE A CA 1
ATOM 847 C C . ILE A 1 104 ? -6.860 1.946 7.005 1.00 84.56 104 ILE A C 1
ATOM 849 O O . ILE A 1 104 ? -6.330 1.251 6.146 1.00 84.56 104 ILE A O 1
ATOM 853 N N . GLN A 1 105 ? -6.189 2.865 7.702 1.00 87.62 105 GLN A N 1
ATOM 854 C CA . GLN A 1 105 ? -4.752 3.082 7.509 1.00 87.62 105 GLN A CA 1
ATOM 855 C C . GLN A 1 105 ? -3.950 1.839 7.903 1.00 87.62 105 GLN A C 1
ATOM 857 O O . GLN A 1 105 ? -2.996 1.494 7.211 1.00 87.62 105 GLN A O 1
ATOM 862 N N . ILE A 1 106 ? -4.361 1.131 8.962 1.00 88.69 106 ILE A N 1
ATOM 863 C CA . ILE A 1 106 ? -3.734 -0.130 9.380 1.00 88.69 106 ILE A CA 1
ATOM 864 C C . ILE A 1 106 ? -3.877 -1.190 8.280 1.00 88.69 106 ILE A C 1
ATOM 866 O O . ILE A 1 106 ? -2.874 -1.734 7.822 1.00 88.69 106 ILE A O 1
ATOM 870 N N . ILE A 1 107 ? -5.101 -1.450 7.808 1.00 89.38 107 ILE A N 1
ATOM 871 C CA . ILE A 1 107 ? -5.353 -2.437 6.744 1.00 89.38 107 ILE A CA 1
ATOM 872 C C . ILE A 1 107 ? -4.619 -2.054 5.455 1.00 89.38 107 ILE A C 1
ATOM 874 O O . ILE A 1 107 ? -3.989 -2.903 4.828 1.00 89.38 107 ILE A O 1
ATOM 878 N N . PHE A 1 108 ? -4.653 -0.774 5.086 1.00 90.31 108 PHE A N 1
ATOM 879 C CA . PHE A 1 108 ? -3.963 -0.253 3.911 1.00 90.31 108 PHE A CA 1
ATOM 880 C C . PHE A 1 108 ? -2.441 -0.433 4.015 1.00 90.31 108 PHE A C 1
ATOM 882 O O . PHE A 1 108 ? -1.815 -0.896 3.066 1.00 90.31 108 PHE A O 1
ATOM 889 N N . SER A 1 109 ? -1.850 -0.163 5.183 1.00 91.88 109 SER A N 1
ATOM 890 C CA . SER A 1 109 ? -0.415 -0.365 5.427 1.00 91.88 109 SER A CA 1
ATOM 891 C C . SER A 1 109 ? -0.016 -1.834 5.322 1.00 91.88 109 SER A C 1
ATOM 893 O O . SER A 1 109 ? 0.973 -2.153 4.670 1.00 91.88 109 SER A O 1
ATOM 895 N N . ILE A 1 110 ? -0.794 -2.744 5.923 1.00 92.81 110 ILE A N 1
ATOM 896 C CA . ILE A 1 110 ? -0.543 -4.193 5.839 1.00 92.81 110 ILE A CA 1
ATOM 897 C C . ILE A 1 110 ? -0.582 -4.652 4.378 1.00 92.81 110 ILE A C 1
ATOM 899 O O . ILE A 1 110 ? 0.305 -5.378 3.930 1.00 92.81 110 ILE A O 1
ATOM 903 N N . PHE A 1 111 ? -1.581 -4.196 3.623 1.00 93.75 111 PHE A N 1
ATOM 904 C CA . PHE A 1 111 ? -1.720 -4.515 2.206 1.00 93.75 111 PHE A CA 1
ATOM 905 C C . PHE A 1 111 ? -0.512 -4.045 1.381 1.00 93.75 111 PHE A C 1
ATOM 907 O O . PH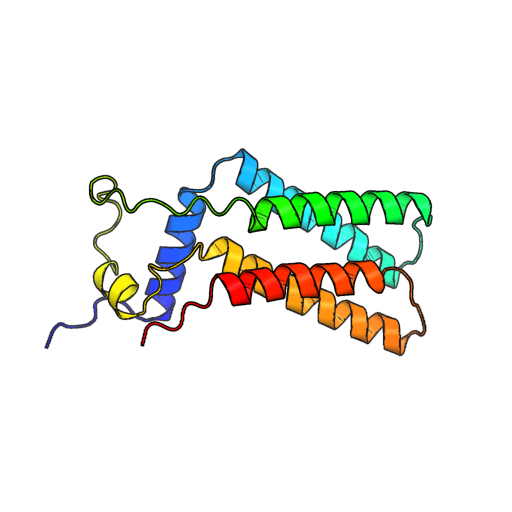E A 1 111 ? 0.041 -4.825 0.604 1.00 93.75 111 PHE A O 1
ATOM 914 N N . LEU A 1 112 ? -0.049 -2.809 1.595 1.00 94.12 112 LEU A N 1
ATOM 915 C CA . LEU A 1 112 ? 1.132 -2.273 0.915 1.00 94.12 112 LEU A CA 1
ATOM 916 C C . LEU A 1 112 ? 2.409 -3.046 1.252 1.00 94.12 112 LEU A C 1
ATOM 918 O O . LEU A 1 112 ? 3.216 -3.286 0.354 1.00 94.12 112 LEU A O 1
ATOM 922 N N . VAL A 1 113 ? 2.591 -3.465 2.508 1.00 95.81 113 VAL A N 1
ATOM 923 C CA . VAL A 1 113 ? 3.740 -4.295 2.907 1.00 95.81 113 VAL A CA 1
ATOM 924 C C . VAL A 1 113 ? 3.717 -5.634 2.176 1.00 95.81 113 VAL A C 1
ATOM 926 O O . VAL A 1 113 ? 4.742 -6.037 1.636 1.00 95.81 113 VAL A O 1
ATOM 929 N N . LEU A 1 114 ? 2.567 -6.312 2.108 1.00 94.75 114 LEU A N 1
ATOM 930 C CA . LEU A 1 114 ? 2.456 -7.605 1.425 1.00 94.75 114 LEU A CA 1
ATOM 931 C C . LEU A 1 114 ? 2.768 -7.495 -0.072 1.00 94.75 114 LEU A C 1
ATOM 933 O O . LEU A 1 114 ? 3.580 -8.269 -0.581 1.00 94.75 114 LEU A O 1
ATOM 937 N N . ILE A 1 115 ? 2.186 -6.505 -0.760 1.00 94.06 115 ILE A N 1
ATOM 938 C CA . ILE A 1 115 ? 2.475 -6.257 -2.181 1.00 94.06 115 ILE A CA 1
ATOM 939 C C . ILE A 1 115 ? 3.957 -5.947 -2.376 1.00 94.06 115 ILE A C 1
ATOM 941 O O . ILE A 1 115 ? 4.601 -6.561 -3.224 1.00 94.06 115 ILE A O 1
ATOM 945 N N . SER A 1 116 ? 4.515 -5.042 -1.572 1.00 94.44 116 SER A N 1
ATOM 946 C CA . SER A 1 116 ? 5.908 -4.615 -1.716 1.00 94.44 116 SER A CA 1
ATOM 947 C C . SER A 1 116 ? 6.887 -5.762 -1.472 1.00 94.44 116 SER A C 1
ATOM 949 O O . SER A 1 116 ? 7.837 -5.923 -2.231 1.00 94.44 116 SER A O 1
ATOM 951 N N . SER A 1 117 ? 6.630 -6.605 -0.470 1.00 93.75 117 SER A N 1
ATOM 952 C CA . SER A 1 117 ? 7.435 -7.801 -0.210 1.00 93.75 117 SER A CA 1
ATOM 953 C C . SER A 1 117 ? 7.365 -8.794 -1.370 1.00 93.75 117 SER A C 1
ATOM 955 O O . SER A 1 117 ? 8.398 -9.307 -1.794 1.00 93.75 117 SER A O 1
ATOM 957 N N . SER A 1 118 ? 6.172 -9.033 -1.929 1.00 92.19 118 SER A N 1
ATOM 958 C CA . SER A 1 118 ? 6.020 -9.922 -3.090 1.00 92.19 118 SER A CA 1
ATOM 959 C C . SER A 1 118 ? 6.742 -9.390 -4.333 1.00 92.19 118 SER A C 1
ATOM 961 O O . SER A 1 118 ? 7.414 -10.154 -5.023 1.00 92.19 118 SER A O 1
ATOM 963 N N . ALA A 1 119 ? 6.678 -8.076 -4.570 1.00 92.56 119 ALA A N 1
ATOM 964 C CA . ALA A 1 119 ? 7.384 -7.419 -5.661 1.00 92.56 119 ALA A CA 1
ATOM 965 C C . ALA A 1 119 ? 8.903 -7.542 -5.496 1.00 92.56 119 ALA A C 1
ATOM 967 O O . ALA A 1 119 ? 9.589 -7.855 -6.462 1.00 92.56 119 ALA A O 1
ATOM 968 N N . ILE A 1 120 ? 9.433 -7.356 -4.279 1.00 92.75 120 ILE A N 1
ATOM 969 C CA . ILE A 1 120 ? 10.870 -7.516 -4.001 1.00 92.75 120 ILE A CA 1
ATOM 970 C C . ILE A 1 120 ? 11.341 -8.938 -4.286 1.00 92.75 120 ILE A C 1
ATOM 972 O O . ILE A 1 120 ? 12.349 -9.101 -4.964 1.00 92.75 120 ILE A O 1
ATOM 976 N N . ILE A 1 121 ? 10.606 -9.952 -3.826 1.00 91.69 121 ILE A N 1
ATOM 977 C CA . ILE A 1 121 ? 10.956 -11.353 -4.096 1.00 91.69 121 ILE A CA 1
ATOM 978 C C . ILE A 1 121 ? 10.952 -11.625 -5.605 1.00 91.69 121 ILE A C 1
ATOM 980 O O . ILE A 1 121 ? 11.873 -12.245 -6.125 1.00 91.69 121 ILE A O 1
ATOM 984 N N . PHE A 1 122 ? 9.942 -11.137 -6.327 1.00 90.25 122 PHE A N 1
ATOM 985 C CA . PHE A 1 122 ? 9.868 -11.294 -7.779 1.00 90.25 122 PHE A CA 1
ATOM 986 C C . PHE A 1 122 ? 11.040 -10.619 -8.508 1.00 90.25 122 PHE A C 1
ATOM 988 O O . PHE A 1 122 ? 11.598 -11.183 -9.445 1.00 90.25 122 PHE A O 1
ATOM 995 N N . MET A 1 123 ? 11.419 -9.417 -8.080 1.00 90.31 123 MET A N 1
ATOM 996 C CA . MET A 1 123 ? 12.550 -8.665 -8.628 1.00 90.31 123 MET A CA 1
ATOM 997 C C . MET A 1 123 ? 13.885 -9.381 -8.395 1.00 90.31 123 MET A C 1
ATOM 999 O O . MET A 1 123 ? 14.676 -9.514 -9.328 1.00 90.31 123 MET A O 1
ATOM 1003 N N . ASP A 1 124 ? 14.091 -9.900 -7.182 1.00 89.94 124 ASP A N 1
ATOM 1004 C CA . ASP A 1 124 ? 15.281 -10.663 -6.794 1.00 89.94 124 ASP A CA 1
ATOM 1005 C C . ASP A 1 124 ? 15.429 -11.942 -7.634 1.00 89.94 124 ASP A C 1
ATOM 1007 O O . ASP A 1 124 ? 16.480 -12.188 -8.219 1.00 89.94 124 ASP A O 1
ATOM 1011 N N . LEU A 1 125 ? 14.337 -12.696 -7.821 1.00 89.50 125 LEU A N 1
ATOM 1012 C CA . LEU A 1 125 ? 14.327 -13.905 -8.655 1.00 89.50 125 LEU A CA 1
ATOM 1013 C C . LEU A 1 125 ? 14.644 -13.637 -10.135 1.00 89.50 125 LEU A C 1
ATOM 1015 O O . LEU A 1 125 ? 15.189 -14.506 -10.812 1.00 89.50 125 LEU A O 1
ATOM 1019 N N . ASN A 1 126 ? 14.303 -12.450 -10.642 1.00 86.94 126 ASN A N 1
ATOM 1020 C CA . ASN A 1 126 ? 14.536 -12.063 -12.034 1.00 86.94 126 ASN A CA 1
ATOM 1021 C C . ASN A 1 126 ? 15.823 -11.243 -12.234 1.00 86.94 126 ASN A C 1
ATOM 1023 O O . ASN A 1 126 ? 16.067 -10.776 -13.346 1.00 86.94 126 ASN A O 1
ATOM 1027 N N . ASN A 1 127 ? 16.638 -11.047 -11.187 1.00 83.88 127 ASN A N 1
ATOM 1028 C CA . ASN A 1 127 ? 17.825 -10.182 -11.199 1.00 83.88 127 ASN A CA 1
ATOM 1029 C C . ASN A 1 127 ? 17.548 -8.754 -11.718 1.00 83.88 127 ASN A C 1
ATOM 1031 O O . ASN A 1 127 ? 18.425 -8.114 -12.300 1.00 83.88 127 ASN A O 1
ATOM 1035 N N . ASN A 1 128 ? 16.329 -8.245 -11.513 1.00 78.94 128 ASN A N 1
ATOM 1036 C CA . ASN A 1 128 ? 15.937 -6.901 -11.920 1.00 78.94 128 ASN A CA 1
ATOM 1037 C C . ASN A 1 128 ? 15.823 -6.006 -10.684 1.00 78.94 128 ASN A C 1
ATOM 1039 O O . ASN A 1 128 ? 14.923 -6.174 -9.870 1.00 78.94 128 ASN A O 1
ATOM 1043 N N . LEU A 1 129 ? 16.730 -5.038 -10.545 1.00 80.88 129 LEU A N 1
ATOM 1044 C CA . LEU A 1 129 ? 16.738 -4.108 -9.410 1.00 80.88 129 LEU A CA 1
ATOM 1045 C C . LEU A 1 129 ? 15.878 -2.854 -9.642 1.00 80.88 129 LEU A C 1
ATOM 1047 O O . LEU A 1 129 ? 15.833 -1.97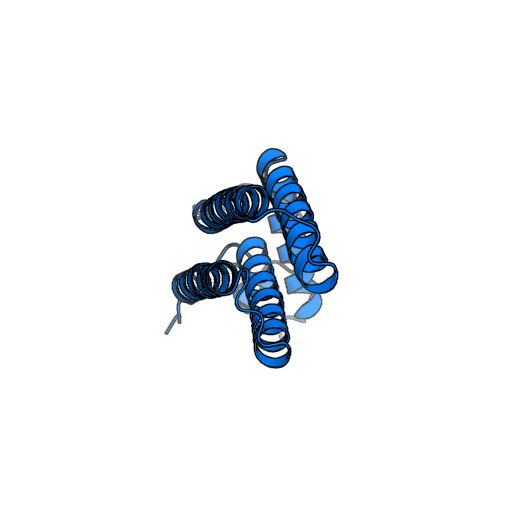4 -8.772 1.00 80.88 129 LEU A O 1
ATOM 1051 N N . ASN A 1 130 ? 15.183 -2.755 -10.782 1.00 80.62 130 ASN A N 1
ATOM 1052 C CA . ASN A 1 130 ? 14.246 -1.667 -11.052 1.00 80.62 130 ASN A CA 1
ATOM 1053 C C . ASN A 1 130 ? 13.241 -1.576 -9.902 1.00 80.62 130 ASN A C 1
ATOM 1055 O O . ASN A 1 130 ? 12.693 -2.582 -9.494 1.00 80.62 130 ASN A O 1
ATOM 1059 N N . LEU A 1 131 ? 12.990 -0.377 -9.364 1.00 86.00 131 LEU A N 1
ATOM 1060 C CA . LEU A 1 131 ? 12.035 -0.139 -8.264 1.00 86.00 131 LEU A CA 1
ATOM 1061 C C . LEU A 1 131 ? 12.362 -0.771 -6.904 1.00 86.00 131 LEU A C 1
ATOM 1063 O O . LEU A 1 131 ? 11.594 -0.565 -5.961 1.00 86.00 131 LEU A O 1
ATOM 1067 N N . PHE A 1 132 ? 13.491 -1.463 -6.735 1.00 89.62 132 PHE A N 1
ATOM 1068 C CA . PHE A 1 132 ? 13.843 -2.071 -5.448 1.00 89.62 132 PHE A CA 1
ATOM 1069 C C . PHE A 1 132 ? 13.788 -1.057 -4.293 1.00 89.62 132 PHE A C 1
ATOM 1071 O O . PHE A 1 132 ? 13.125 -1.275 -3.278 1.00 89.62 132 PHE A O 1
ATOM 1078 N N . TYR A 1 133 ? 14.421 0.106 -4.474 1.00 90.50 133 TYR A N 1
ATOM 1079 C CA . TYR A 1 133 ? 14.429 1.173 -3.469 1.00 90.50 133 TYR A CA 1
ATOM 1080 C C . TYR A 1 133 ? 13.038 1.750 -3.189 1.00 90.50 133 TYR A C 1
ATOM 1082 O O . TYR A 1 133 ? 12.751 2.124 -2.049 1.00 90.50 133 TYR A O 1
ATOM 1090 N N . PHE A 1 134 ? 12.165 1.790 -4.197 1.00 93.00 134 PHE A N 1
ATOM 1091 C CA . PHE A 1 134 ? 10.786 2.243 -4.050 1.00 93.00 134 PHE A CA 1
ATOM 1092 C C . PHE A 1 134 ? 9.994 1.302 -3.136 1.00 93.00 134 PHE A C 1
ATOM 1094 O O . PHE A 1 134 ? 9.461 1.744 -2.117 1.00 93.00 134 PHE A O 1
ATOM 1101 N N . PHE A 1 135 ? 9.985 -0.001 -3.434 1.00 94.25 135 PHE A N 1
ATOM 1102 C CA . PHE A 1 135 ? 9.264 -0.983 -2.620 1.00 94.25 135 PHE A CA 1
ATOM 1103 C C . PHE A 1 135 ? 9.869 -1.132 -1.222 1.00 94.25 135 PHE A C 1
ATOM 1105 O O . PHE A 1 135 ? 9.132 -1.213 -0.240 1.00 94.25 135 PHE A O 1
ATOM 1112 N N . LYS A 1 136 ? 11.200 -1.062 -1.096 1.00 94.56 136 LYS A N 1
ATOM 1113 C CA . LYS A 1 136 ? 11.879 -1.001 0.207 1.00 94.56 136 LYS A CA 1
ATOM 1114 C C . LYS A 1 136 ? 11.402 0.195 1.039 1.00 94.56 136 LYS A C 1
ATOM 1116 O O . LYS A 1 136 ? 11.114 0.044 2.225 1.00 94.56 136 LYS A O 1
ATOM 1121 N N . SER A 1 137 ? 11.287 1.371 0.423 1.00 94.12 137 SER A N 1
ATOM 1122 C CA . SER A 1 137 ? 10.805 2.577 1.104 1.00 94.12 137 SER A CA 1
ATOM 1123 C C . SER A 1 137 ? 9.338 2.449 1.513 1.00 94.12 137 SER A C 1
ATOM 1125 O O . SER A 1 137 ? 8.993 2.819 2.633 1.00 94.12 137 SER A O 1
ATOM 1127 N N . LEU A 1 138 ? 8.483 1.866 0.663 1.00 94.44 138 LEU A N 1
ATOM 1128 C CA . LEU A 1 138 ? 7.087 1.584 1.014 1.00 94.44 138 LEU A CA 1
ATOM 1129 C C . LEU A 1 138 ? 6.977 0.665 2.232 1.00 94.44 138 LEU A C 1
ATOM 1131 O O . LEU A 1 138 ? 6.201 0.967 3.140 1.00 94.44 138 LEU A O 1
ATOM 1135 N N . ILE A 1 139 ? 7.776 -0.407 2.288 1.00 95.19 139 ILE A N 1
ATOM 1136 C CA . ILE A 1 139 ? 7.818 -1.299 3.453 1.00 95.19 139 ILE A CA 1
ATOM 1137 C C . ILE A 1 139 ? 8.192 -0.507 4.702 1.00 95.19 139 ILE A C 1
ATOM 1139 O O . ILE A 1 139 ? 7.464 -0.586 5.683 1.00 95.19 139 ILE A O 1
ATOM 1143 N N . PHE A 1 140 ? 9.271 0.282 4.676 1.00 94.44 140 PHE A N 1
ATOM 1144 C CA . PHE A 1 140 ? 9.712 1.048 5.848 1.00 94.44 140 PHE A CA 1
ATOM 1145 C C . PHE A 1 140 ? 8.705 2.095 6.319 1.00 94.44 140 PHE A C 1
ATOM 1147 O O . PHE A 1 140 ? 8.485 2.228 7.521 1.00 94.44 140 PHE A O 1
ATOM 1154 N N . ILE A 1 141 ? 8.066 2.815 5.397 1.00 93.69 141 ILE A N 1
ATOM 1155 C CA . ILE A 1 141 ? 7.033 3.794 5.747 1.00 93.69 141 ILE A CA 1
ATOM 1156 C C . ILE A 1 141 ? 5.845 3.083 6.412 1.00 93.69 141 ILE A C 1
ATOM 1158 O O . ILE A 1 141 ? 5.375 3.511 7.467 1.00 93.69 141 ILE A O 1
ATOM 1162 N N . CYS A 1 142 ? 5.378 1.975 5.830 1.00 93.00 142 CYS A N 1
ATOM 1163 C CA . CYS A 1 142 ? 4.215 1.250 6.335 1.00 93.00 142 CYS A CA 1
ATOM 1164 C C . CYS A 1 142 ? 4.503 0.532 7.660 1.00 93.00 142 CYS A C 1
ATOM 1166 O O . CYS A 1 142 ? 3.677 0.575 8.568 1.00 93.00 142 CYS A O 1
ATOM 1168 N N . THR A 1 143 ? 5.668 -0.103 7.811 1.00 90.81 143 THR A N 1
ATOM 1169 C CA . THR A 1 143 ? 6.051 -0.752 9.074 1.00 90.81 143 THR A CA 1
ATOM 1170 C C . THR A 1 143 ? 6.308 0.273 10.169 1.00 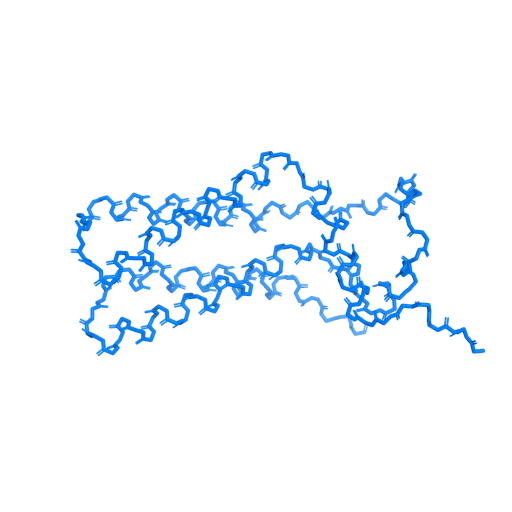90.81 143 THR A C 1
ATOM 1172 O O . THR A 1 143 ? 5.834 0.079 11.284 1.00 90.81 143 THR A O 1
ATOM 1175 N N . GLY A 1 144 ? 6.963 1.396 9.859 1.00 90.25 144 GLY A N 1
ATOM 1176 C CA . GLY A 1 144 ? 7.135 2.509 10.793 1.00 90.25 144 GLY A CA 1
ATOM 1177 C C . GLY A 1 144 ? 5.797 3.064 11.289 1.00 90.25 144 GLY A C 1
ATOM 1178 O O . GLY A 1 144 ? 5.627 3.279 12.488 1.00 90.25 144 GLY A O 1
ATOM 1179 N N . PHE A 1 145 ? 4.816 3.216 10.393 1.00 90.00 145 PHE A N 1
ATOM 1180 C CA . PHE A 1 145 ? 3.449 3.582 10.768 1.00 90.00 145 PHE A CA 1
ATOM 1181 C C . PHE A 1 145 ? 2.792 2.532 11.678 1.00 90.00 145 PHE A C 1
ATOM 1183 O O . PHE A 1 145 ? 2.272 2.884 12.735 1.00 90.00 145 PHE A O 1
ATOM 1190 N N . LEU A 1 146 ? 2.842 1.247 11.306 1.00 88.25 146 LEU A N 1
ATOM 1191 C CA . LEU A 1 146 ? 2.248 0.159 12.093 1.00 88.25 146 LEU A CA 1
ATOM 1192 C C . LEU A 1 146 ? 2.859 0.061 13.498 1.00 88.25 146 LEU A C 1
ATOM 1194 O O . LEU A 1 146 ? 2.124 -0.137 14.462 1.00 88.25 146 LEU A O 1
ATOM 1198 N N . LEU A 1 147 ? 4.175 0.257 13.622 1.00 86.56 147 LEU A N 1
ATOM 1199 C CA . LEU A 1 147 ? 4.874 0.329 14.908 1.00 86.56 147 LEU A CA 1
ATOM 1200 C C . LEU A 1 147 ? 4.442 1.552 15.732 1.00 86.56 147 LEU A C 1
ATOM 1202 O O . LEU A 1 147 ? 4.296 1.463 16.948 1.00 86.56 147 LEU A O 1
ATOM 1206 N N . GLY A 1 148 ? 4.207 2.694 15.080 1.00 82.75 148 GLY A N 1
ATOM 1207 C CA . GLY A 1 148 ? 3.685 3.896 15.734 1.00 82.75 148 GLY A CA 1
ATOM 1208 C C . GLY A 1 148 ? 2.259 3.727 16.273 1.00 82.75 148 GLY A C 1
ATOM 1209 O O . GLY A 1 148 ? 1.927 4.280 17.324 1.00 82.75 148 GLY A O 1
ATOM 1210 N N . GLU A 1 149 ? 1.429 2.941 15.583 1.00 79.44 149 GLU A N 1
ATOM 1211 C CA . GLU A 1 149 ? 0.063 2.614 16.008 1.00 79.44 149 GLU A CA 1
ATOM 1212 C C . GLU A 1 149 ? -0.000 1.458 17.016 1.00 79.44 149 GLU A C 1
ATOM 1214 O O . GLU A 1 149 ? -0.962 1.373 17.785 1.00 79.44 149 GLU A O 1
ATOM 1219 N N . SER A 1 150 ? 1.013 0.586 17.070 1.00 75.44 150 SER A N 1
ATOM 1220 C CA . SER A 1 150 ? 1.077 -0.521 18.025 1.00 75.44 150 SER A CA 1
ATOM 1221 C C . SER A 1 150 ? 1.392 -0.017 19.436 1.00 75.44 150 SER A C 1
ATOM 1223 O O . SER A 1 150 ? 2.501 -0.156 19.949 1.00 75.44 150 SER A O 1
ATOM 1225 N N . LYS A 1 151 ? 0.403 0.582 20.099 1.00 65.62 151 LYS A N 1
ATOM 1226 C CA . LYS A 1 151 ? 0.454 0.791 21.545 1.00 65.62 151 LYS A CA 1
ATOM 1227 C C . LYS A 1 151 ? 0.133 -0.520 22.244 1.00 65.62 151 LYS A C 1
ATOM 1229 O O . LYS A 1 151 ? -1.000 -0.994 22.200 1.00 65.62 151 LYS A O 1
ATOM 1234 N N . ILE A 1 152 ? 1.134 -1.083 22.909 1.00 54.41 152 ILE A N 1
ATOM 1235 C CA . ILE A 1 152 ? 0.928 -2.152 23.880 1.00 54.41 152 ILE A CA 1
ATOM 1236 C C . ILE A 1 152 ? 0.375 -1.473 25.134 1.00 54.41 152 ILE A C 1
ATOM 1238 O O . ILE A 1 152 ? 1.109 -0.797 25.853 1.00 54.41 152 ILE A O 1
ATOM 1242 N N . ASN A 1 153 ? -0.935 -1.576 25.352 1.00 51.53 153 ASN A N 1
ATOM 1243 C CA . ASN A 1 153 ? -1.508 -1.233 26.648 1.00 51.53 153 ASN A CA 1
ATOM 1244 C C . ASN A 1 153 ? -1.122 -2.364 27.612 1.00 51.53 153 ASN A C 1
ATOM 1246 O O . ASN A 1 153 ? -1.652 -3.469 27.482 1.00 51.53 153 ASN A O 1
ATOM 1250 N N . ASN A 1 154 ? -0.168 -2.087 28.505 1.00 36.97 154 ASN A N 1
ATOM 1251 C CA . ASN A 1 154 ? 0.047 -2.876 29.721 1.00 36.97 154 ASN A CA 1
ATOM 1252 C C . ASN A 1 154 ? -1.048 -2.569 30.743 1.00 36.97 154 ASN A C 1
ATOM 1254 O O . ASN A 1 154 ? -1.438 -1.381 30.833 1.00 36.97 154 ASN A O 1
#

Organism: Paraclostridium sordellii (NCBI:txid1505)

Secondary structure (DSSP, 8-state):
-----S-HHHHHHHHHHHHHHHS-HHHHHHHHHHHHHHHHHHHHHHH--S-HHHHHHHHHHHHHHHHHHHH--------TTS-----SSHHHHHHTTTTSS-HHHHHHHHHHHHHHHHHHHHHHHTT--TTHHHHHHHHHHHHHHHHHH-----

Nearest PDB structures (foldseek):
  7rdr-assembly1_A  TM=6.657E-01  e=1.216E+00  unidentified
  2gyq-assembly1_B  TM=3.974E-01  e=3.025E-01  Rhodopseudomonas palustris CGA009
  5v5k-assembly1_B  TM=3.502E-01  e=3.236E+00  Archaeoglobus fulgidus
  8wr0-assembly1_O  TM=3.449E-01  e=3.073E+00  Ureaplasma diversum

pLDDT: mean 79.54, std 15.49, range [35.81, 95.81]

Radius of gyration: 18.58 Å; Cα contacts (8 Å, |Δi|>4): 94; chains: 1; bounding box: 44×28×52 Å

Sequence (154 aa):
MNLKKCSKRKALHEKFLQDWSKLNLHSKSLIFITNFLLTVLVLNLFVDKLSHDTLSLFTSIILSMVGFLLGNNKKNKVNKDIYRLSENCNDEIKEYNFSYGNTIQIIFSIFLVLISSSAIIFMDLNNNLNLFYFFKSLIFICTGFLLGESKINN

Mean predicted aligned error: 8.44 Å

Foldseek 3Di:
DPPQLDDPVRLLVVLLVVLVVVDDPVLVVLLVVLVVLVVVLLVCLVVVPDDPVRNVVSLVSSLVSLLCSLVVFPVPPPPVPDDPDDPRNPVVCVVVVVVAGRSVNLVVLVVLLVSLVVSLVSCVVVVHCVCVVSSVSSNCSSVVSNVVRPDDDD

Solvent-accessible surface area (backbone atoms only — not comparable to full-atom values): 9138 Å² total; per-residue (Å²): 132,86,77,78,88,49,54,74,69,57,28,52,52,53,49,42,53,54,55,54,70,69,50,49,70,66,58,52,50,49,54,51,52,45,52,52,54,48,49,56,54,56,53,36,76,78,65,68,77,72,53,71,69,60,48,51,53,53,52,53,51,43,52,51,50,50,51,47,61,63,66,64,65,74,74,72,73,81,65,88,84,70,76,98,68,65,90,72,34,58,68,52,24,53,75,68,52,65,71,65,73,61,63,60,55,52,54,51,30,54,51,48,35,54,53,28,52,52,50,48,52,54,26,62,79,67,75,44,69,78,63,45,70,55,35,52,48,50,33,52,55,31,50,54,50,52,57,71,66,60,70,81,83,128